Protein AF-A0A6A5V7U0-F1 (afdb_monomer_lite)

Secondary structure (DSSP, 8-state):
---SEEE---SS---SB-TTT--BTT-GGG-EEEESSTT--EEEHHHHHIIIII--STTTTB-TTT--B-SPPPP---TT--SPPPP-------------------------------------------------------S-------EETTEE-----

Organism: NCBI:txid1447943

pLDDT: mean 71.6, std 18.91, range [36.19, 96.06]

Sequence (161 aa):
MDAFSIPYTGPYPVEGKCLICMDELSNFDFGLLVARCTNGHVFHNLCLDKWVNCSAMDNANLCPHDRERLCDPRPRMHLGFLVPPPEPSDIDDEEEDEGSIMDADESDYEGFDADAEGEDEDLFSMDVDEEEEADCVPRCEAAGSIFFQYQLNGVDFLYPF

Structure (mmCIF, N/CA/C/O backbone):
data_AF-A0A6A5V7U0-F1
#
_entry.id   AF-A0A6A5V7U0-F1
#
loop_
_atom_site.group_PDB
_atom_site.id
_atom_site.type_symbol
_atom_site.label_atom_id
_atom_site.label_alt_id
_atom_site.label_comp_id
_atom_site.label_asym_id
_atom_site.label_entity_id
_atom_site.label_seq_id
_atom_site.pdbx_PDB_ins_code
_atom_site.Cartn_x
_atom_site.Cartn_y
_atom_site.Cartn_z
_atom_site.occupancy
_atom_site.B_iso_or_equiv
_atom_site.auth_seq_id
_atom_site.auth_comp_id
_atom_site.auth_asym_id
_atom_site.auth_atom_id
_atom_site.pdbx_PDB_model_num
ATOM 1 N N . MET A 1 1 ? -8.736 1.233 -16.038 1.00 49.91 1 MET A N 1
ATOM 2 C CA . MET A 1 1 ? -7.650 1.212 -15.042 1.00 49.91 1 MET A CA 1
ATOM 3 C C . MET A 1 1 ? -8.158 0.385 -13.886 1.00 49.91 1 MET A C 1
ATOM 5 O O . MET A 1 1 ? -9.097 0.819 -13.229 1.00 49.91 1 MET A O 1
ATOM 9 N N . ASP A 1 2 ? -7.639 -0.825 -13.713 1.00 53.88 2 ASP A N 1
ATOM 10 C CA . ASP A 1 2 ? -8.041 -1.676 -12.598 1.00 53.88 2 ASP A CA 1
ATOM 11 C C . ASP A 1 2 ? -7.560 -1.057 -11.286 1.00 53.88 2 ASP A C 1
ATOM 13 O O . ASP A 1 2 ? -6.377 -0.759 -11.114 1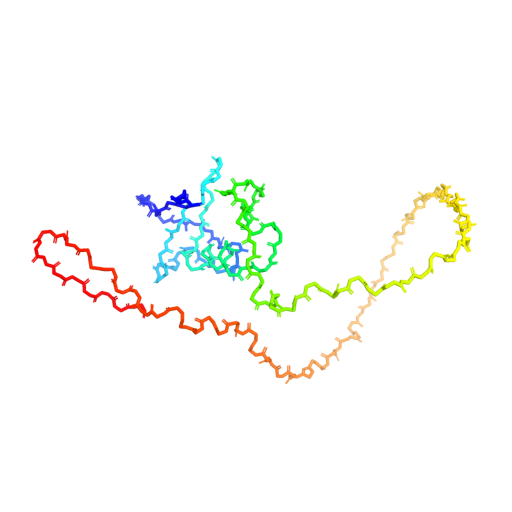.00 53.88 2 ASP A O 1
ATOM 17 N N . ALA A 1 3 ? -8.500 -0.799 -10.379 1.00 83.50 3 ALA A N 1
ATOM 18 C CA . ALA A 1 3 ? -8.177 -0.346 -9.036 1.00 83.50 3 ALA A CA 1
ATOM 19 C C . ALA A 1 3 ? -7.510 -1.510 -8.284 1.00 83.50 3 ALA A C 1
ATOM 21 O O . ALA A 1 3 ? -8.100 -2.581 -8.181 1.00 83.50 3 ALA A O 1
ATOM 22 N N . PHE A 1 4 ? -6.293 -1.318 -7.775 1.00 91.00 4 PHE A N 1
ATOM 23 C CA . PHE A 1 4 ? -5.542 -2.308 -6.979 1.00 91.00 4 PHE A CA 1
ATOM 24 C C . PHE A 1 4 ? -6.080 -2.447 -5.541 1.00 91.00 4 PHE A C 1
ATOM 26 O O . PHE A 1 4 ? -5.623 -3.284 -4.762 1.00 91.00 4 PHE A O 1
ATOM 33 N N . SER A 1 5 ? -7.060 -1.619 -5.182 1.00 94.44 5 SER A N 1
ATOM 34 C CA . SER A 1 5 ? -7.619 -1.507 -3.843 1.00 94.44 5 SER A CA 1
ATOM 35 C C . SER A 1 5 ? -9.099 -1.114 -3.872 1.00 94.44 5 SER A C 1
ATOM 37 O O . SER A 1 5 ? -9.647 -0.714 -4.905 1.00 94.44 5 SER A O 1
ATOM 39 N N . ILE A 1 6 ? -9.768 -1.276 -2.730 1.00 94.50 6 ILE A N 1
ATOM 40 C CA . ILE A 1 6 ? -11.163 -0.890 -2.494 1.00 94.50 6 ILE A CA 1
ATOM 41 C C . ILE A 1 6 ? -11.223 -0.142 -1.153 1.00 94.50 6 ILE A C 1
ATOM 43 O O . ILE A 1 6 ? -10.565 -0.577 -0.209 1.00 94.50 6 ILE A O 1
ATOM 47 N N . PRO A 1 7 ? -11.995 0.954 -1.020 1.00 93.31 7 PRO A N 1
ATOM 48 C CA . PRO A 1 7 ? -12.212 1.594 0.274 1.00 93.31 7 PRO A CA 1
ATOM 49 C C . PRO A 1 7 ? -12.755 0.606 1.307 1.00 93.31 7 PRO A C 1
ATOM 51 O O . PRO A 1 7 ? -13.713 -0.124 1.033 1.00 93.31 7 PRO A O 1
ATOM 54 N N . TYR A 1 8 ? -12.163 0.587 2.500 1.00 92.94 8 TYR A N 1
ATOM 55 C CA . TYR A 1 8 ? -12.687 -0.217 3.596 1.00 92.94 8 TYR A CA 1
ATOM 56 C C . TYR A 1 8 ? -14.020 0.376 4.071 1.00 92.94 8 TYR A C 1
ATOM 58 O O . TYR A 1 8 ? -14.094 1.533 4.474 1.00 92.94 8 TYR A O 1
ATOM 66 N N . THR A 1 9 ? -15.085 -0.423 4.006 1.00 89.69 9 THR A N 1
ATOM 67 C CA . THR A 1 9 ? -16.457 -0.033 4.390 1.00 89.69 9 THR A CA 1
ATOM 68 C C . THR A 1 9 ? -17.012 -0.906 5.518 1.00 89.69 9 THR A C 1
ATOM 70 O O . THR A 1 9 ? -18.222 -0.971 5.734 1.00 89.69 9 THR A O 1
ATOM 73 N N . GLY A 1 10 ? -16.133 -1.616 6.232 1.00 83.88 10 GLY A N 1
ATOM 74 C CA . GLY A 1 10 ? -16.535 -2.540 7.285 1.00 83.88 10 GLY A CA 1
ATOM 75 C C . GLY A 1 10 ? -17.111 -1.822 8.515 1.00 83.88 10 GLY A C 1
ATOM 76 O O . GLY A 1 10 ? -16.674 -0.721 8.845 1.00 83.88 10 GLY A O 1
ATOM 77 N N . PRO A 1 11 ? -18.073 -2.441 9.225 1.00 75.69 11 PRO A N 1
ATOM 78 C CA . PRO A 1 11 ? -18.712 -1.848 10.402 1.00 75.69 11 PRO A CA 1
ATOM 79 C C . PRO A 1 11 ? -17.851 -1.917 11.675 1.00 75.69 11 PRO A C 1
ATOM 81 O O . PRO A 1 11 ? -18.245 -1.359 12.698 1.00 75.69 11 PRO A O 1
ATOM 84 N N . TYR A 1 12 ? -16.710 -2.613 11.634 1.00 75.25 12 TYR A N 1
ATOM 85 C CA . TYR A 1 12 ? -15.844 -2.851 12.789 1.00 75.25 12 TYR A CA 1
ATOM 86 C C . TYR A 1 12 ? -14.505 -2.122 12.653 1.00 75.25 12 TYR A C 1
ATOM 88 O O . TYR A 1 12 ? -13.972 -2.052 11.535 1.00 75.25 12 TYR A O 1
ATOM 96 N N . PRO A 1 13 ? -13.951 -1.609 13.771 1.00 76.50 13 PRO A N 1
ATOM 97 C CA . PRO A 1 13 ? -12.601 -1.071 13.785 1.00 76.50 13 PRO A CA 1
ATOM 98 C C . PRO A 1 13 ? -11.628 -2.179 13.388 1.00 76.50 13 PRO A C 1
ATOM 100 O O . PRO A 1 13 ? -11.729 -3.311 13.860 1.00 76.50 13 PRO A O 1
ATOM 103 N N . VAL A 1 14 ? -10.717 -1.853 12.478 1.00 85.38 14 VAL A N 1
ATOM 104 C CA . VAL A 1 14 ? -9.678 -2.789 12.062 1.00 85.38 14 VAL A CA 1
ATOM 105 C C . VAL A 1 14 ? -8.606 -2.773 13.139 1.00 85.38 14 VAL A C 1
ATOM 107 O O . VAL A 1 14 ? -7.918 -1.771 13.324 1.00 85.38 14 VAL A O 1
ATOM 110 N N . GLU A 1 15 ? -8.496 -3.871 13.875 1.00 87.12 15 GLU A N 1
ATOM 111 C CA . GLU A 1 15 ? -7.411 -4.072 14.829 1.00 87.12 15 GLU A CA 1
ATOM 112 C C . GLU A 1 15 ? -6.157 -4.534 14.080 1.00 87.12 15 GLU A C 1
ATOM 114 O O . GLU A 1 15 ? -6.225 -5.391 13.198 1.00 87.12 15 GLU A O 1
ATOM 119 N N . GLY A 1 16 ? -5.004 -3.955 14.419 1.00 91.44 16 GLY A N 1
ATOM 120 C CA . GLY A 1 16 ? -3.720 -4.313 13.821 1.00 91.44 16 GLY A CA 1
ATOM 121 C C . GLY A 1 16 ? -2.866 -3.109 13.440 1.00 91.44 16 GLY A C 1
ATOM 122 O O . GLY A 1 16 ? -3.192 -1.957 13.738 1.00 91.44 16 GLY A O 1
ATOM 123 N N . LYS A 1 17 ? -1.748 -3.402 12.774 1.00 95.06 17 LYS A N 1
ATOM 124 C CA . LYS A 1 17 ? -0.774 -2.414 12.304 1.00 95.06 17 LYS A CA 1
ATOM 125 C C . LYS A 1 17 ? -0.640 -2.486 10.789 1.00 95.06 17 LYS A C 1
ATOM 127 O O . LYS A 1 17 ? -0.697 -3.565 10.203 1.00 95.06 17 LYS A O 1
ATOM 132 N N . CYS A 1 18 ? -0.448 -1.340 10.158 1.00 95.06 18 CYS A N 1
ATOM 133 C CA . CYS A 1 18 ? -0.133 -1.248 8.743 1.00 95.06 18 CYS A CA 1
ATOM 134 C C . CYS A 1 18 ? 1.296 -1.740 8.515 1.00 95.06 18 CYS A C 1
ATOM 136 O O . CYS A 1 18 ? 2.228 -1.169 9.062 1.00 95.06 18 CYS A O 1
ATOM 138 N N . LEU A 1 19 ? 1.506 -2.753 7.673 1.00 94.62 19 LEU A N 1
ATOM 139 C CA . LEU A 1 19 ? 2.856 -3.298 7.441 1.00 94.62 19 LEU A CA 1
ATOM 140 C C . LEU A 1 19 ? 3.795 -2.376 6.646 1.00 94.62 19 LEU A C 1
ATOM 142 O O . LEU A 1 19 ? 4.958 -2.714 6.455 1.00 94.62 19 LEU A O 1
ATOM 146 N N . ILE A 1 20 ? 3.294 -1.246 6.143 1.00 94.31 20 ILE A N 1
ATOM 147 C CA . ILE A 1 20 ? 4.086 -0.304 5.344 1.00 94.31 20 ILE A CA 1
ATOM 148 C C . ILE A 1 20 ? 4.718 0.763 6.247 1.00 94.31 20 ILE A C 1
ATOM 150 O O . ILE A 1 20 ? 5.911 1.011 6.136 1.00 94.31 20 ILE A O 1
ATOM 154 N N . CYS A 1 21 ? 3.937 1.387 7.137 1.00 95.00 21 CYS A N 1
ATOM 155 C CA . CYS A 1 21 ? 4.435 2.396 8.084 1.00 95.00 21 CYS A CA 1
ATOM 156 C C . CYS A 1 21 ? 4.621 1.874 9.517 1.00 95.00 21 CYS A C 1
ATOM 158 O O . CYS A 1 21 ? 5.170 2.581 10.347 1.00 95.00 21 CYS A O 1
ATOM 160 N N . MET A 1 22 ? 4.165 0.654 9.814 1.00 94.94 22 MET A N 1
ATOM 161 C CA . MET A 1 22 ? 4.160 0.029 11.146 1.00 94.94 22 MET A CA 1
ATOM 162 C C . MET A 1 22 ? 3.278 0.717 12.207 1.00 94.94 22 MET A C 1
ATOM 164 O O . MET A 1 22 ? 3.280 0.288 13.363 1.00 94.94 22 MET A O 1
ATOM 168 N N . ASP A 1 23 ? 2.455 1.695 11.815 1.00 94.69 23 ASP A N 1
ATOM 169 C CA . ASP A 1 23 ? 1.479 2.363 12.687 1.00 94.69 23 ASP A CA 1
ATOM 170 C C . ASP A 1 23 ? 0.143 1.621 12.790 1.00 94.69 23 ASP A C 1
ATOM 172 O O . ASP A 1 23 ? -0.201 0.772 11.964 1.00 94.69 23 ASP A O 1
ATOM 176 N N . GLU A 1 24 ? -0.651 1.968 13.803 1.00 94.00 24 GLU A N 1
ATOM 177 C CA . GLU A 1 24 ? -1.976 1.389 14.013 1.00 94.00 24 GLU A CA 1
ATOM 178 C C . GLU A 1 24 ? -2.965 1.735 12.887 1.00 94.00 24 GLU A C 1
ATOM 180 O O . GLU A 1 24 ? -3.089 2.878 12.436 1.00 94.00 24 GLU A O 1
ATOM 185 N N . LEU A 1 25 ? -3.745 0.734 12.471 1.00 92.31 25 LEU A N 1
ATOM 186 C CA . LEU A 1 25 ? -4.837 0.906 11.502 1.00 92.31 25 LEU A CA 1
ATOM 187 C C . LEU A 1 25 ? -6.042 1.653 12.097 1.00 92.31 25 LEU A C 1
ATOM 189 O O . LEU A 1 25 ? -6.910 2.108 11.358 1.00 92.31 25 LEU A O 1
ATOM 193 N N . SER A 1 26 ? -6.077 1.808 13.422 1.00 88.31 26 SER A N 1
ATOM 194 C CA . SER A 1 26 ? -7.055 2.612 14.161 1.00 88.31 26 SER A CA 1
ATOM 195 C C . SER A 1 26 ? -6.950 4.109 13.845 1.00 88.31 26 SER A C 1
ATOM 197 O O . SER A 1 26 ? -7.892 4.856 14.110 1.00 88.31 26 SER A O 1
ATOM 199 N N . ASN A 1 27 ? -5.828 4.561 13.276 1.00 82.81 27 ASN A N 1
ATOM 200 C CA . ASN A 1 27 ? -5.641 5.954 12.911 1.00 82.81 27 ASN A CA 1
ATOM 201 C C . ASN A 1 27 ? -6.422 6.284 11.623 1.00 82.81 27 ASN A C 1
ATOM 203 O O . ASN A 1 27 ? -5.973 6.028 10.503 1.00 82.81 27 ASN A O 1
ATOM 207 N N . PHE A 1 28 ? -7.636 6.816 11.801 1.00 67.38 28 PHE A N 1
ATOM 208 C CA . PHE A 1 28 ? -8.593 7.088 10.724 1.00 67.38 28 PHE A CA 1
ATOM 209 C C . PHE A 1 28 ? -8.259 8.319 9.874 1.00 67.38 28 PHE A C 1
ATOM 211 O O . PHE A 1 28 ? -8.913 8.512 8.846 1.00 67.38 28 PHE A O 1
ATOM 218 N N . ASP A 1 29 ? -7.259 9.121 10.251 1.00 77.25 29 ASP A N 1
ATOM 219 C CA . ASP A 1 29 ? -6.957 10.399 9.589 1.00 77.25 29 ASP A CA 1
ATOM 220 C C . ASP A 1 29 ? -6.641 10.234 8.094 1.00 77.25 29 ASP A C 1
ATOM 222 O O . ASP A 1 29 ? -6.925 11.116 7.286 1.00 77.25 29 ASP A O 1
ATOM 226 N N . PHE A 1 30 ? -6.126 9.068 7.698 1.00 74.81 30 PHE A N 1
ATOM 227 C CA . PHE A 1 30 ? -5.680 8.801 6.328 1.00 74.81 30 PHE A CA 1
ATOM 228 C C . PHE A 1 30 ? -6.641 7.927 5.514 1.00 74.81 30 PHE A C 1
ATOM 230 O O . PHE A 1 30 ? -6.394 7.682 4.333 1.00 74.81 30 PHE A O 1
ATOM 237 N N . GLY A 1 31 ? -7.736 7.450 6.116 1.00 89.75 31 GLY A N 1
ATOM 238 C CA . GLY A 1 31 ? -8.625 6.457 5.512 1.00 89.75 31 GLY A CA 1
ATOM 239 C C . GLY A 1 31 ? -7.961 5.087 5.299 1.00 89.75 31 GLY A C 1
ATOM 240 O O . GLY A 1 31 ? -6.741 4.949 5.192 1.00 89.75 31 GLY A O 1
ATOM 241 N N . LEU A 1 32 ? -8.784 4.040 5.220 1.00 93.69 32 LEU A N 1
ATOM 242 C CA . LEU A 1 32 ? -8.321 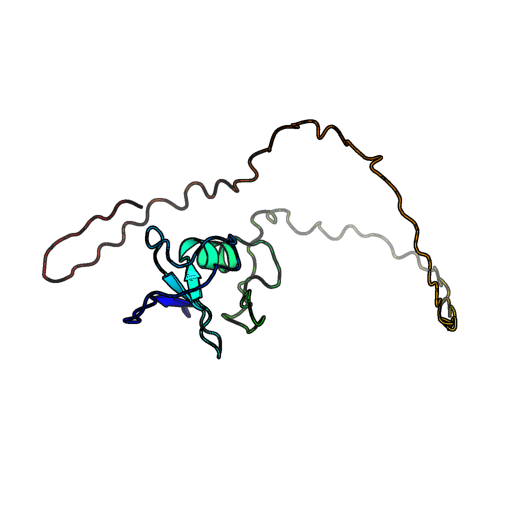2.660 5.064 1.00 93.69 32 LEU A CA 1
ATOM 243 C C . LEU A 1 32 ? -8.714 2.091 3.700 1.00 93.69 32 LEU A C 1
ATOM 245 O O . LEU A 1 32 ? -9.830 2.292 3.211 1.00 93.69 32 LEU A O 1
ATOM 249 N N . LEU A 1 33 ? -7.794 1.339 3.107 1.00 94.44 33 LEU A N 1
ATOM 250 C CA . LEU A 1 33 ? -7.987 0.603 1.867 1.00 94.44 33 LEU A CA 1
ATOM 251 C C . LEU A 1 33 ? -7.779 -0.890 2.103 1.00 94.44 33 LEU A C 1
ATOM 253 O O . LEU A 1 33 ? -6.886 -1.308 2.835 1.00 94.44 33 LEU A O 1
ATOM 257 N N . VAL A 1 34 ? -8.587 -1.688 1.418 1.00 95.31 34 VAL A N 1
ATOM 258 C CA . VAL A 1 34 ? -8.431 -3.134 1.299 1.00 95.31 34 VAL A CA 1
ATOM 259 C C . VAL A 1 34 ? -7.716 -3.417 -0.014 1.00 95.31 34 VAL A C 1
ATOM 261 O O . VAL A 1 34 ? -8.211 -3.053 -1.085 1.00 95.31 34 VAL A O 1
ATOM 264 N N . ALA A 1 35 ? -6.548 -4.044 0.054 1.00 95.62 35 ALA A N 1
ATOM 265 C CA . ALA A 1 35 ? -5.829 -4.506 -1.122 1.00 95.62 35 ALA A CA 1
ATOM 266 C C . ALA A 1 35 ? -6.633 -5.610 -1.826 1.00 95.62 35 ALA A C 1
ATOM 268 O O . ALA A 1 35 ? -7.227 -6.468 -1.172 1.00 95.62 35 ALA A O 1
ATOM 269 N N . ARG A 1 36 ? -6.652 -5.613 -3.165 1.00 94.50 36 ARG A N 1
ATOM 270 C CA . ARG A 1 36 ? -7.314 -6.666 -3.955 1.00 94.50 36 ARG A CA 1
ATOM 271 C C . ARG A 1 36 ? -6.479 -7.950 -4.034 1.00 94.50 36 ARG A C 1
ATOM 273 O O . ARG A 1 36 ? -6.143 -8.402 -5.121 1.00 94.50 36 ARG A O 1
ATOM 280 N N . CYS A 1 37 ? -6.147 -8.518 -2.883 1.00 94.81 37 CYS A N 1
ATOM 281 C CA . CYS A 1 37 ? -5.654 -9.889 -2.769 1.00 94.81 37 CYS A CA 1
ATOM 282 C C . CYS A 1 37 ? -6.774 -10.812 -2.263 1.00 94.81 37 CYS A C 1
ATOM 284 O O . CYS A 1 37 ? -7.808 -10.341 -1.781 1.00 94.81 37 CYS A O 1
ATOM 286 N N . THR A 1 38 ? -6.567 -12.124 -2.339 1.00 94.31 38 THR A N 1
ATOM 287 C CA . THR A 1 38 ? -7.530 -13.153 -1.916 1.00 94.31 38 THR A CA 1
ATOM 288 C C . THR A 1 38 ? -7.948 -12.977 -0.456 1.00 94.31 38 THR A C 1
ATOM 290 O O . THR A 1 38 ? -9.106 -13.201 -0.108 1.00 94.31 38 THR A O 1
ATOM 293 N N . ASN A 1 39 ? -7.013 -12.541 0.392 1.00 92.81 39 ASN A N 1
ATOM 294 C CA . ASN A 1 39 ? -7.226 -12.358 1.828 1.00 92.81 39 ASN A CA 1
ATOM 295 C C . ASN A 1 39 ? -7.782 -10.976 2.201 1.00 92.81 39 ASN A C 1
ATOM 297 O O . ASN A 1 39 ? -8.231 -10.790 3.328 1.00 92.81 39 ASN A O 1
ATOM 301 N N . GLY A 1 40 ? -7.757 -10.003 1.284 1.00 93.88 40 GLY A N 1
ATOM 302 C CA . GLY A 1 40 ? -8.234 -8.646 1.551 1.00 93.88 40 GLY A CA 1
ATOM 303 C C . GLY A 1 40 ? -7.470 -7.938 2.676 1.00 93.88 40 GLY A C 1
ATOM 304 O O . GLY A 1 40 ? -8.077 -7.462 3.634 1.00 93.88 40 GLY A O 1
ATOM 305 N N . HIS A 1 41 ? -6.142 -7.857 2.576 1.00 95.44 41 HIS A N 1
ATOM 306 C CA . HIS A 1 41 ? -5.317 -7.174 3.578 1.00 95.44 41 HIS A CA 1
ATOM 307 C C . HIS A 1 41 ? -5.580 -5.661 3.619 1.00 95.44 41 HIS A C 1
ATOM 309 O O . HIS A 1 41 ? -5.763 -5.022 2.580 1.00 95.44 41 HIS A O 1
ATOM 315 N N . VAL A 1 42 ? -5.580 -5.084 4.825 1.00 95.56 42 VAL A N 1
ATOM 316 C CA . VAL A 1 42 ? -5.937 -3.678 5.068 1.00 95.56 42 VAL A CA 1
ATOM 317 C C . VAL A 1 42 ? -4.693 -2.825 5.303 1.00 95.56 42 VAL A C 1
ATOM 319 O O . VAL A 1 42 ? -3.791 -3.217 6.039 1.00 95.56 42 VAL A O 1
ATOM 322 N N . PHE A 1 43 ? -4.674 -1.637 4.702 1.00 95.56 43 PHE A N 1
ATOM 323 C CA . PHE A 1 43 ? -3.594 -0.656 4.815 1.00 95.56 43 PHE A CA 1
ATOM 324 C C . PHE A 1 43 ? -4.164 0.765 4.865 1.00 95.56 43 PHE A C 1
ATOM 326 O O . PHE A 1 43 ? -5.295 1.005 4.431 1.00 95.56 43 PHE A O 1
ATOM 333 N N . HIS A 1 44 ? -3.373 1.734 5.328 1.00 95.50 44 HIS A N 1
ATOM 334 C CA . HIS A 1 44 ? -3.718 3.146 5.138 1.00 95.50 44 HIS A CA 1
ATOM 335 C C . HIS A 1 44 ? -3.702 3.501 3.651 1.00 95.50 44 HIS A C 1
ATOM 337 O O . HIS A 1 44 ? -2.869 2.995 2.890 1.00 95.50 44 HIS A O 1
ATOM 343 N N . ASN A 1 45 ? -4.599 4.400 3.246 1.00 93.38 45 ASN A N 1
ATOM 344 C CA . ASN A 1 45 ? -4.752 4.805 1.850 1.00 93.38 45 ASN A CA 1
ATOM 345 C C . ASN A 1 45 ? -3.423 5.271 1.238 1.00 93.38 45 ASN A C 1
ATOM 347 O O . ASN A 1 45 ? -2.960 4.710 0.246 1.00 93.38 45 ASN A O 1
ATOM 351 N N . LEU A 1 46 ? -2.762 6.216 1.911 1.00 92.56 46 LEU A N 1
ATOM 352 C CA . LEU A 1 46 ? -1.503 6.802 1.452 1.00 92.56 46 LEU A CA 1
ATOM 353 C C . LEU A 1 46 ? -0.359 5.796 1.405 1.00 92.56 46 LEU A C 1
ATOM 355 O O . LEU A 1 46 ? 0.489 5.870 0.520 1.00 92.56 46 LEU A O 1
ATOM 359 N N . CYS A 1 47 ? -0.321 4.858 2.349 1.00 95.00 47 CYS A N 1
ATOM 360 C CA . CYS A 1 47 ? 0.727 3.851 2.404 1.00 95.00 47 CYS A CA 1
ATOM 361 C C . CYS A 1 47 ? 0.645 2.911 1.202 1.00 95.00 47 CYS A C 1
ATOM 363 O O . CYS A 1 47 ? 1.645 2.705 0.517 1.00 95.00 47 CYS A O 1
ATOM 365 N N . LEU A 1 48 ? -0.546 2.376 0.918 1.00 93.56 48 LEU A N 1
ATOM 366 C CA . LEU A 1 48 ? -0.733 1.467 -0.210 1.00 93.56 48 LEU A CA 1
ATOM 367 C C . LEU A 1 48 ? -0.575 2.188 -1.554 1.00 93.56 48 LEU A C 1
ATOM 369 O O . LEU A 1 48 ? -0.004 1.626 -2.486 1.00 93.56 48 LEU A O 1
ATOM 373 N N . ASP A 1 49 ? -1.036 3.435 -1.654 1.00 91.62 49 ASP A N 1
ATOM 374 C CA . ASP A 1 49 ? -0.869 4.241 -2.863 1.00 91.62 49 ASP A CA 1
ATOM 375 C C . ASP A 1 49 ? 0.610 4.530 -3.158 1.00 91.62 49 ASP A C 1
ATOM 377 O O . ASP A 1 49 ? 1.083 4.249 -4.261 1.00 91.62 49 ASP A O 1
ATOM 381 N N . LYS A 1 50 ? 1.377 4.976 -2.153 1.00 91.81 50 LYS A N 1
ATOM 382 C CA . LYS A 1 50 ? 2.832 5.170 -2.279 1.00 91.81 50 LYS A CA 1
ATOM 383 C C . LYS A 1 50 ? 3.550 3.868 -2.615 1.00 91.81 50 LYS A C 1
ATOM 385 O O . LYS A 1 50 ? 4.454 3.875 -3.447 1.00 91.81 50 LYS A O 1
ATOM 390 N N . TRP A 1 51 ? 3.142 2.753 -2.014 1.00 93.25 51 TRP A N 1
ATOM 391 C CA . TRP A 1 51 ? 3.719 1.445 -2.312 1.00 93.25 51 TRP A CA 1
ATOM 392 C C . TRP A 1 51 ? 3.557 1.070 -3.785 1.00 93.25 51 TRP A C 1
ATOM 394 O O . TRP A 1 51 ? 4.535 0.703 -4.425 1.00 93.25 51 TRP A O 1
ATOM 404 N N . VAL A 1 52 ? 2.353 1.201 -4.346 1.00 91.31 52 VAL A N 1
ATOM 405 C CA . VAL A 1 52 ? 2.073 0.770 -5.725 1.00 91.31 52 VAL A CA 1
ATOM 406 C C . VAL A 1 52 ? 2.549 1.792 -6.763 1.00 91.31 52 VAL A C 1
ATOM 408 O O . VAL A 1 52 ? 3.041 1.403 -7.822 1.00 91.31 52 VAL A O 1
ATOM 411 N N . ASN A 1 53 ? 2.388 3.091 -6.495 1.00 87.25 53 ASN A N 1
ATOM 412 C CA . ASN A 1 53 ? 2.606 4.149 -7.487 1.00 87.25 53 ASN A CA 1
ATOM 413 C C . ASN A 1 53 ? 3.938 4.899 -7.325 1.00 87.25 53 ASN A C 1
ATOM 415 O O . ASN A 1 53 ? 4.438 5.428 -8.317 1.00 87.25 53 ASN A O 1
ATOM 419 N N . CYS A 1 54 ? 4.513 4.968 -6.120 1.00 86.81 54 CYS A N 1
ATOM 420 C CA . CYS A 1 54 ? 5.749 5.721 -5.857 1.00 86.81 54 CYS A CA 1
ATOM 421 C C . CYS A 1 54 ? 6.974 4.832 -5.617 1.00 86.81 54 CYS A C 1
ATOM 423 O O . CYS A 1 54 ? 8.098 5.326 -5.683 1.00 86.81 54 CYS A O 1
ATOM 425 N N . SER A 1 55 ? 6.789 3.541 -5.340 1.00 86.19 55 SER A N 1
ATOM 426 C CA . SER A 1 55 ? 7.912 2.633 -5.135 1.00 86.19 55 SER A CA 1
ATOM 427 C C . SER A 1 55 ? 8.647 2.358 -6.445 1.00 86.19 55 SER A C 1
ATOM 429 O O . SER A 1 55 ? 8.050 2.003 -7.462 1.00 86.19 55 SER A O 1
ATOM 431 N N . ALA A 1 56 ? 9.974 2.459 -6.398 1.00 82.44 56 ALA A N 1
ATOM 432 C CA . ALA A 1 56 ? 10.844 2.065 -7.496 1.00 82.44 56 ALA A CA 1
ATOM 433 C C . ALA A 1 56 ? 11.111 0.551 -7.526 1.00 82.44 56 ALA A C 1
ATOM 435 O O . ALA A 1 56 ? 11.953 0.119 -8.305 1.00 82.44 56 ALA A O 1
ATOM 436 N N . MET A 1 57 ? 10.433 -0.255 -6.701 1.00 86.50 57 MET A N 1
ATOM 437 C CA . MET A 1 57 ? 10.686 -1.693 -6.596 1.00 86.50 57 MET A CA 1
ATOM 438 C C . MET A 1 57 ? 9.922 -2.524 -7.634 1.00 86.50 57 MET A C 1
ATOM 440 O O . MET A 1 57 ? 8.791 -2.217 -8.007 1.00 86.50 57 MET A O 1
ATOM 444 N N . ASP A 1 58 ? 10.526 -3.636 -8.056 1.00 85.75 58 ASP A N 1
ATOM 445 C CA . ASP A 1 58 ? 9.968 -4.572 -9.045 1.00 85.75 58 ASP A CA 1
ATOM 446 C C . ASP A 1 58 ? 8.707 -5.290 -8.563 1.00 85.75 58 ASP A C 1
ATOM 448 O O . ASP A 1 58 ? 7.887 -5.728 -9.365 1.00 85.75 58 ASP A O 1
ATOM 452 N N . ASN A 1 59 ? 8.548 -5.389 -7.248 1.00 90.75 59 ASN A N 1
ATOM 453 C CA . ASN A 1 59 ? 7.456 -6.065 -6.563 1.00 90.75 59 ASN A CA 1
ATOM 454 C C . ASN A 1 59 ? 6.401 -5.095 -6.002 1.00 90.75 59 ASN A C 1
ATOM 456 O O . ASN A 1 59 ? 5.550 -5.511 -5.219 1.00 90.75 59 ASN A O 1
ATOM 460 N N . ALA A 1 60 ? 6.420 -3.821 -6.408 1.00 91.81 60 ALA A N 1
ATOM 461 C CA . ALA A 1 60 ? 5.445 -2.812 -5.981 1.00 91.81 60 ALA A CA 1
ATOM 462 C C . ALA A 1 60 ? 3.990 -3.175 -6.348 1.00 91.81 60 ALA A C 1
ATOM 464 O O . ALA A 1 60 ? 3.039 -2.710 -5.726 1.00 91.81 60 ALA A O 1
ATOM 465 N N . ASN A 1 61 ? 3.800 -4.045 -7.342 1.00 92.88 61 ASN A N 1
ATOM 466 C CA . ASN A 1 61 ? 2.496 -4.562 -7.753 1.00 92.88 61 ASN A CA 1
ATOM 467 C C . ASN A 1 61 ? 2.034 -5.789 -6.940 1.00 92.88 61 ASN A C 1
ATOM 469 O O . ASN A 1 61 ? 1.009 -6.389 -7.280 1.00 92.88 61 ASN A O 1
ATOM 473 N N . LEU A 1 62 ? 2.791 -6.192 -5.916 1.00 95.50 62 LEU A N 1
ATOM 474 C CA . LEU A 1 62 ? 2.462 -7.288 -5.009 1.00 95.50 62 LEU A CA 1
ATOM 475 C C . LEU A 1 62 ? 1.995 -6.746 -3.653 1.00 95.50 62 LEU A C 1
ATOM 477 O O . LEU A 1 62 ? 2.431 -5.686 -3.199 1.00 95.50 62 LEU A O 1
ATOM 481 N N . CYS A 1 63 ? 1.123 -7.498 -2.990 1.00 96.06 63 CYS A N 1
ATOM 482 C CA . CYS A 1 63 ? 0.668 -7.196 -1.643 1.00 96.06 63 CYS A CA 1
ATOM 483 C C . CYS A 1 63 ? 1.838 -7.294 -0.647 1.00 96.06 63 CYS A C 1
ATOM 485 O O . CYS A 1 63 ? 2.536 -8.310 -0.637 1.00 96.06 63 CYS A O 1
ATOM 487 N N . PRO A 1 64 ? 2.026 -6.310 0.252 1.00 94.88 64 PRO A N 1
ATOM 488 C CA . PRO A 1 64 ? 3.075 -6.376 1.272 1.00 94.88 64 PRO A CA 1
ATOM 489 C C . PRO A 1 64 ? 2.963 -7.575 2.228 1.00 94.88 64 PRO A C 1
ATOM 491 O O . PRO A 1 64 ? 3.961 -7.975 2.820 1.00 94.88 64 PRO A O 1
ATOM 494 N N . HIS A 1 65 ? 1.765 -8.144 2.392 1.00 95.00 65 HIS A N 1
ATOM 495 C CA . HIS A 1 65 ? 1.487 -9.147 3.421 1.00 95.00 65 HIS A CA 1
ATOM 496 C C . HIS A 1 65 ? 1.617 -10.595 2.920 1.00 95.00 65 HIS A C 1
ATOM 498 O O . HIS A 1 65 ? 2.185 -11.435 3.612 1.00 95.00 65 HIS A O 1
ATOM 504 N N . ASP A 1 66 ? 1.095 -10.900 1.729 1.00 95.88 66 ASP A N 1
ATOM 505 C CA . ASP A 1 66 ? 1.078 -12.255 1.147 1.00 95.88 66 ASP A CA 1
ATOM 506 C C . ASP A 1 66 ? 1.771 -12.340 -0.222 1.00 95.88 66 ASP A C 1
ATOM 508 O O . ASP A 1 66 ? 1.857 -13.419 -0.807 1.00 95.88 66 ASP A O 1
ATOM 512 N N . ARG A 1 67 ? 2.309 -11.218 -0.723 1.00 95.56 67 ARG A N 1
ATOM 513 C CA . ARG A 1 67 ? 2.963 -11.094 -2.036 1.00 95.56 67 ARG A CA 1
ATOM 514 C C . ARG A 1 67 ? 2.067 -11.483 -3.212 1.00 95.56 67 ARG A C 1
ATOM 516 O O . ARG A 1 67 ? 2.567 -11.720 -4.312 1.00 95.56 67 ARG A O 1
ATOM 523 N N . GLU A 1 68 ? 0.752 -11.503 -3.020 1.00 96.06 68 GLU A N 1
ATOM 524 C CA . GLU A 1 68 ? -0.188 -11.734 -4.107 1.00 96.06 68 GLU A CA 1
ATOM 525 C C . GLU A 1 68 ? -0.222 -10.533 -5.060 1.00 96.06 68 GLU A C 1
ATOM 527 O O . GLU A 1 68 ? -0.099 -9.380 -4.642 1.00 96.06 68 GLU A O 1
ATOM 532 N N . ARG A 1 69 ?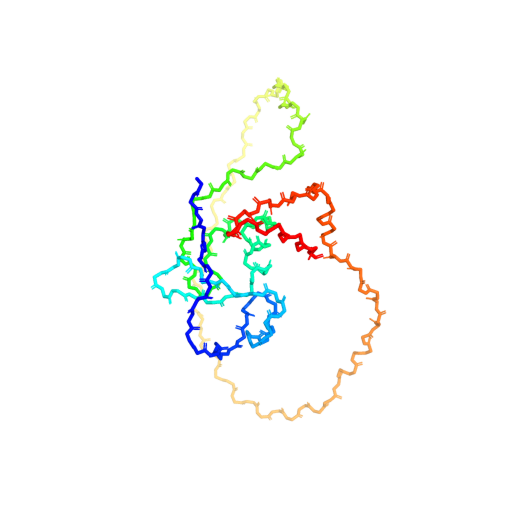 -0.387 -10.785 -6.362 1.00 94.75 69 ARG A N 1
ATOM 533 C CA . ARG A 1 69 ? -0.443 -9.726 -7.374 1.00 94.75 69 ARG A CA 1
ATOM 534 C C . ARG A 1 69 ? -1.715 -8.885 -7.212 1.00 94.75 69 ARG A C 1
ATOM 536 O O . ARG A 1 69 ? -2.814 -9.391 -7.391 1.00 94.75 69 ARG A O 1
ATOM 543 N N . LEU A 1 70 ? -1.546 -7.582 -6.982 1.00 93.50 70 LEU A N 1
ATOM 544 C CA . LEU A 1 70 ? -2.641 -6.609 -6.866 1.00 93.50 70 LEU A CA 1
ATOM 545 C C . LEU A 1 70 ? -3.053 -6.011 -8.214 1.00 93.50 70 LEU A C 1
ATOM 547 O O . LEU A 1 70 ? -4.223 -5.705 -8.440 1.00 93.50 70 LEU A O 1
ATOM 551 N N . CYS A 1 71 ? -2.083 -5.799 -9.103 1.00 90.62 71 CYS A N 1
ATOM 552 C CA . CYS A 1 71 ? -2.317 -5.283 -10.445 1.00 90.62 71 CYS A CA 1
ATOM 553 C C . CYS A 1 71 ? -1.246 -5.761 -11.426 1.00 90.62 71 CYS A C 1
ATOM 555 O O . CYS A 1 71 ? -0.193 -6.287 -11.039 1.00 90.62 71 CYS A O 1
ATOM 557 N N . ASP A 1 72 ? -1.504 -5.546 -12.712 1.00 88.69 72 ASP A N 1
ATOM 558 C CA . ASP A 1 72 ? -0.492 -5.771 -13.731 1.00 88.69 72 ASP A CA 1
ATOM 559 C C . ASP A 1 72 ? 0.680 -4.789 -13.559 1.00 88.69 72 ASP A C 1
ATOM 561 O O . ASP A 1 72 ? 0.445 -3.601 -13.299 1.00 88.69 72 ASP A O 1
ATOM 565 N N . PRO A 1 73 ? 1.939 -5.264 -13.674 1.00 81.94 73 PRO A N 1
ATOM 566 C CA . PRO A 1 73 ? 3.122 -4.429 -13.657 1.00 81.94 73 PRO A CA 1
ATOM 567 C C . PRO A 1 73 ? 2.959 -3.320 -14.678 1.00 81.94 73 PRO A C 1
ATOM 569 O O . PRO A 1 73 ? 2.800 -3.566 -15.876 1.00 81.94 73 PRO A O 1
ATOM 572 N N . ARG A 1 74 ? 2.988 -2.084 -14.194 1.00 76.75 74 ARG A N 1
ATOM 573 C CA . ARG A 1 74 ? 3.032 -0.936 -15.086 1.00 76.75 74 ARG A CA 1
ATOM 574 C C . ARG A 1 74 ? 4.473 -0.775 -15.562 1.00 76.75 74 ARG A C 1
ATOM 576 O O . ARG A 1 74 ? 5.388 -0.923 -14.749 1.00 76.75 74 ARG A O 1
ATOM 583 N N . PRO A 1 75 ? 4.698 -0.466 -16.850 1.00 72.38 75 PRO A N 1
ATOM 584 C CA . PRO A 1 75 ? 6.027 -0.100 -17.304 1.00 72.38 75 PRO A CA 1
ATOM 585 C C . PRO A 1 75 ? 6.479 1.115 -16.491 1.00 72.38 75 PRO A C 1
ATOM 587 O O . PRO A 1 75 ? 5.832 2.165 -16.513 1.00 72.38 75 PRO A O 1
ATOM 590 N N . ARG A 1 76 ? 7.560 0.952 -15.723 1.00 68.25 76 ARG A N 1
ATOM 591 C CA . ARG A 1 76 ? 8.169 2.052 -14.980 1.00 68.25 76 ARG A CA 1
ATOM 592 C C . ARG A 1 76 ? 8.732 3.026 -16.002 1.00 68.25 76 ARG A C 1
ATOM 594 O O . ARG A 1 76 ? 9.707 2.729 -16.687 1.00 68.25 76 ARG A O 1
ATOM 601 N N . MET A 1 77 ? 8.088 4.182 -16.131 1.00 60.03 77 MET A N 1
ATOM 602 C CA . MET A 1 77 ? 8.645 5.284 -16.902 1.00 60.03 77 MET A CA 1
ATOM 603 C C . MET A 1 77 ? 9.757 5.904 -16.063 1.00 60.03 77 MET A C 1
ATOM 605 O O . MET A 1 77 ? 9.532 6.854 -15.319 1.00 60.03 77 MET A O 1
ATOM 609 N N . HIS A 1 78 ? 10.961 5.337 -16.144 1.00 60.03 78 HIS A N 1
ATOM 610 C CA . HIS A 1 78 ? 12.146 6.052 -15.701 1.00 60.03 78 HIS A CA 1
ATOM 611 C C . HIS A 1 78 ? 12.233 7.320 -16.555 1.00 60.03 78 HIS A C 1
ATOM 613 O O . HIS A 1 78 ? 12.550 7.246 -17.741 1.00 60.03 78 HIS A O 1
ATOM 619 N N . LEU A 1 79 ? 11.968 8.490 -15.965 1.00 62.25 79 LEU A N 1
ATOM 620 C CA . LEU A 1 79 ? 12.110 9.790 -16.640 1.00 62.25 79 LEU A CA 1
ATOM 621 C C . LEU A 1 79 ? 13.560 10.085 -17.106 1.00 62.25 79 LEU A C 1
ATOM 623 O O . LEU A 1 79 ? 13.827 11.157 -17.636 1.00 62.25 79 LEU A O 1
ATOM 627 N N . GLY A 1 80 ? 14.495 9.146 -16.925 1.00 58.84 80 GLY A N 1
ATOM 628 C CA . GLY A 1 80 ? 15.917 9.287 -17.228 1.00 58.84 80 GLY A CA 1
ATOM 629 C C . GLY A 1 80 ? 16.373 8.870 -18.631 1.00 58.84 80 GLY A C 1
ATOM 630 O O . GLY A 1 80 ? 17.539 9.083 -18.938 1.00 58.84 80 GLY A O 1
ATOM 631 N N . PHE A 1 81 ? 15.525 8.314 -19.505 1.00 52.66 81 PHE A N 1
ATOM 632 C CA . PHE A 1 81 ? 15.955 7.890 -20.852 1.00 52.66 81 PHE A CA 1
ATOM 633 C C . PHE A 1 81 ? 15.400 8.781 -21.974 1.00 52.66 81 PHE A C 1
ATOM 635 O O . PHE A 1 81 ? 14.670 8.349 -22.858 1.00 52.66 81 PHE A O 1
ATOM 642 N N . LEU A 1 82 ? 15.811 10.051 -21.958 1.00 54.34 82 LEU A N 1
ATOM 643 C CA . LEU A 1 82 ? 16.088 10.787 -23.200 1.00 54.34 82 LEU A CA 1
ATOM 644 C C . LEU A 1 82 ? 17.589 10.761 -23.522 1.00 54.34 82 LEU A C 1
ATOM 646 O O . LEU A 1 82 ? 18.094 11.658 -24.191 1.00 54.34 82 LEU A O 1
ATOM 650 N N . VAL A 1 83 ? 18.318 9.749 -23.048 1.00 57.38 83 VAL A N 1
ATOM 651 C CA . VAL A 1 83 ? 19.586 9.401 -23.681 1.00 57.38 83 VAL A CA 1
ATOM 652 C C . VAL A 1 83 ? 19.189 8.569 -24.899 1.00 57.38 83 VAL A C 1
ATOM 654 O O . VAL A 1 83 ? 18.702 7.450 -24.707 1.00 57.38 83 VAL A O 1
ATOM 657 N N . PRO A 1 84 ? 19.266 9.107 -26.134 1.00 65.12 84 PRO A N 1
ATOM 658 C CA . PRO A 1 84 ? 19.111 8.273 -27.316 1.00 65.12 84 PRO A CA 1
ATOM 659 C C . PRO A 1 84 ? 20.054 7.074 -27.162 1.00 65.12 84 PRO A C 1
ATOM 661 O O . PRO A 1 84 ? 21.146 7.257 -26.614 1.00 65.12 84 PRO A O 1
ATOM 664 N N . PRO A 1 85 ? 19.635 5.858 -27.565 1.00 64.56 85 PRO A N 1
ATOM 665 C CA . PRO A 1 85 ? 20.519 4.699 -27.521 1.00 64.56 85 PRO A CA 1
ATOM 666 C C . PRO A 1 85 ? 21.868 5.124 -28.114 1.00 64.56 85 PRO A C 1
ATOM 668 O O . PRO A 1 85 ? 21.843 5.784 -29.159 1.00 64.56 85 PRO A O 1
ATOM 671 N N . PRO A 1 86 ? 23.006 4.861 -27.438 1.00 64.00 86 PRO A N 1
ATOM 672 C CA . PRO A 1 86 ? 24.302 5.166 -28.024 1.00 64.00 86 PRO A CA 1
ATOM 673 C C . PRO A 1 86 ? 24.291 4.549 -29.417 1.00 64.00 86 PRO A C 1
ATOM 675 O O . PRO A 1 86 ? 23.970 3.365 -29.560 1.00 64.00 86 PRO A O 1
ATOM 678 N N . GLU A 1 87 ? 24.501 5.381 -30.441 1.00 69.12 87 GLU A N 1
ATOM 679 C CA . GLU A 1 87 ? 24.619 4.868 -31.800 1.00 69.12 87 GLU A CA 1
ATOM 680 C C . GLU A 1 87 ? 25.644 3.735 -31.757 1.00 69.12 87 GLU A C 1
ATOM 682 O O . GLU A 1 87 ? 26.630 3.879 -31.025 1.00 69.12 87 GLU A O 1
ATOM 687 N N . PRO A 1 88 ? 25.386 2.600 -32.433 1.00 64.31 88 PRO A N 1
ATOM 688 C CA . PRO A 1 88 ? 26.300 1.470 -32.428 1.00 64.31 88 PRO A CA 1
ATOM 689 C C . PRO A 1 88 ? 27.654 1.970 -32.925 1.00 64.31 88 PRO A C 1
ATOM 691 O O . PRO A 1 88 ? 27.862 2.148 -34.120 1.00 64.31 88 PRO A O 1
ATOM 694 N N . SER A 1 89 ? 28.550 2.283 -31.992 1.00 62.53 89 SER A N 1
ATOM 695 C CA . SER A 1 89 ? 29.949 2.483 -32.294 1.00 62.53 89 SER A CA 1
ATOM 696 C C . SER A 1 89 ? 30.446 1.106 -32.668 1.00 62.53 89 SER A C 1
ATOM 698 O O . SER A 1 89 ? 30.384 0.207 -31.827 1.00 62.53 89 SER A O 1
ATOM 700 N N . ASP A 1 90 ? 30.850 0.957 -33.924 1.00 61.34 90 ASP A N 1
ATOM 701 C CA . ASP A 1 90 ? 31.545 -0.202 -34.464 1.00 61.34 90 ASP A CA 1
ATOM 702 C C . ASP A 1 90 ? 32.718 -0.547 -33.527 1.00 61.34 90 ASP A C 1
ATOM 704 O O . ASP A 1 90 ? 33.798 0.035 -33.604 1.00 61.34 90 ASP A O 1
ATOM 708 N N . ILE A 1 91 ? 32.461 -1.406 -32.542 1.00 65.56 91 ILE A N 1
ATOM 709 C CA . ILE A 1 91 ? 33.482 -2.043 -31.725 1.00 65.56 91 ILE A CA 1
ATOM 710 C C . ILE A 1 91 ? 33.697 -3.366 -32.429 1.00 65.56 91 ILE A C 1
ATOM 712 O O . ILE A 1 91 ? 32.845 -4.251 -32.369 1.00 65.56 91 ILE A O 1
ATOM 716 N N . ASP A 1 92 ? 34.787 -3.410 -33.187 1.00 58.66 92 ASP A N 1
ATOM 717 C CA . ASP A 1 92 ? 35.275 -4.607 -33.844 1.00 58.66 92 ASP A CA 1
ATOM 718 C C . ASP A 1 92 ? 35.370 -5.744 -32.816 1.00 58.66 92 ASP A C 1
ATOM 720 O O . ASP A 1 92 ? 35.996 -5.603 -31.762 1.00 58.66 92 ASP A O 1
ATOM 724 N N . ASP A 1 93 ? 34.695 -6.847 -33.141 1.00 64.81 93 ASP A N 1
ATOM 725 C CA . ASP A 1 93 ? 34.831 -8.150 -32.505 1.00 64.81 93 ASP A CA 1
ATOM 726 C C . ASP A 1 93 ? 36.320 -8.530 -32.427 1.00 64.81 93 ASP A C 1
ATOM 728 O O . ASP A 1 93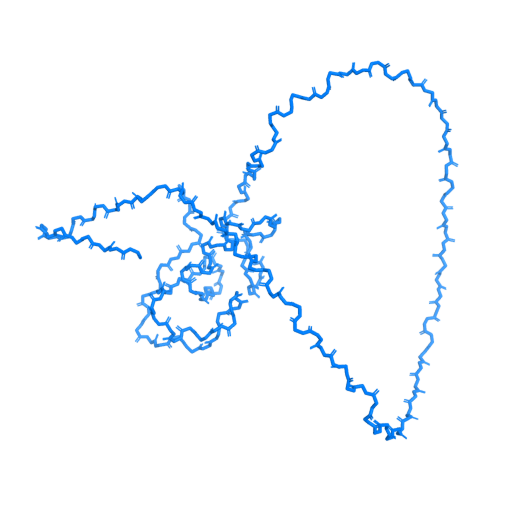 ? 36.935 -8.871 -33.440 1.00 64.81 93 ASP A O 1
ATOM 732 N N . GLU A 1 94 ? 36.892 -8.522 -31.222 1.00 70.94 94 GLU A N 1
ATOM 733 C CA . GLU A 1 94 ? 38.043 -9.364 -30.910 1.00 70.94 94 GLU A CA 1
ATOM 734 C C . GLU A 1 94 ? 37.616 -10.406 -29.875 1.00 70.94 94 GLU A C 1
ATOM 736 O O . GLU A 1 94 ? 37.150 -10.097 -28.776 1.00 70.94 94 GLU A O 1
ATOM 741 N N . GLU A 1 95 ? 37.698 -11.652 -30.332 1.00 68.50 95 GLU A N 1
ATOM 742 C CA . GLU A 1 95 ? 37.330 -12.877 -29.647 1.00 68.50 95 GLU A CA 1
ATOM 743 C C . GLU A 1 95 ? 38.232 -13.194 -28.437 1.00 68.50 95 GLU A C 1
ATOM 745 O O . GLU A 1 95 ? 39.317 -12.643 -28.271 1.00 68.50 95 GLU A O 1
ATOM 750 N N . GLU A 1 96 ? 37.779 -14.204 -27.685 1.00 64.44 96 GLU A N 1
ATOM 751 C CA . GLU A 1 96 ? 38.548 -15.068 -26.775 1.00 64.44 96 GLU A CA 1
ATOM 752 C C . GLU A 1 96 ? 38.715 -14.578 -25.324 1.00 64.44 96 GLU A C 1
ATOM 754 O O . GLU A 1 96 ? 39.685 -13.917 -24.969 1.00 64.44 96 GLU A O 1
ATOM 759 N N . ASP A 1 97 ? 37.828 -15.050 -24.435 1.00 58.78 97 ASP A N 1
ATOM 760 C CA . ASP A 1 97 ? 38.314 -15.608 -23.165 1.00 58.78 97 ASP A CA 1
ATOM 761 C C . ASP A 1 97 ? 37.392 -16.723 -22.647 1.00 58.78 97 ASP A C 1
ATOM 763 O O . ASP A 1 97 ? 36.276 -16.519 -22.159 1.00 58.78 97 ASP A O 1
ATOM 767 N N . GLU A 1 98 ? 37.885 -17.943 -22.798 1.00 66.38 98 GLU A N 1
ATOM 768 C CA . GLU A 1 98 ? 37.348 -19.192 -22.277 1.00 66.38 98 GLU A CA 1
ATOM 769 C C . GLU A 1 98 ? 37.634 -19.303 -20.767 1.00 66.38 98 GLU A C 1
ATOM 771 O O . GLU A 1 98 ? 38.471 -20.072 -20.299 1.00 66.38 98 GLU A O 1
ATOM 776 N N . GLY A 1 99 ? 36.907 -18.512 -19.977 1.00 58.53 99 GLY A N 1
ATOM 777 C CA . GLY A 1 99 ? 36.990 -18.509 -18.516 1.00 58.53 99 GLY A CA 1
ATOM 778 C C . GLY A 1 99 ? 36.283 -19.706 -17.869 1.00 58.53 99 GLY A C 1
ATOM 779 O O . GLY A 1 99 ? 35.068 -19.710 -17.693 1.00 58.53 99 GLY A O 1
ATOM 780 N N . SER A 1 100 ? 37.082 -20.707 -17.504 1.00 59.47 100 SER A N 1
ATOM 781 C CA . SER A 1 100 ? 36.802 -21.937 -16.745 1.00 59.47 100 SER A CA 1
ATOM 782 C C . SER A 1 100 ? 35.606 -21.942 -15.772 1.00 59.47 100 SER A C 1
ATOM 784 O O . SER A 1 100 ? 35.534 -21.143 -14.837 1.00 59.47 100 SER A O 1
ATOM 786 N N . ILE A 1 101 ? 34.768 -22.976 -15.909 1.00 68.25 101 ILE A N 1
ATOM 787 C CA . ILE A 1 101 ? 33.839 -23.474 -14.885 1.00 68.25 101 ILE A CA 1
ATOM 788 C C . ILE A 1 101 ? 34.646 -23.863 -13.631 1.00 68.25 101 ILE A C 1
ATOM 790 O O . ILE A 1 101 ? 35.611 -24.622 -13.719 1.00 68.25 101 ILE A O 1
ATOM 794 N N . MET A 1 102 ? 34.291 -23.312 -12.471 1.00 70.50 102 MET A N 1
ATOM 795 C CA . MET A 1 102 ? 34.821 -23.762 -11.184 1.00 70.50 102 MET A CA 1
ATOM 796 C C . MET A 1 102 ? 33.748 -24.610 -10.507 1.00 70.50 102 MET A C 1
ATOM 798 O O . MET A 1 102 ? 32.809 -24.079 -9.918 1.00 70.50 102 MET A O 1
ATOM 802 N N . ASP A 1 103 ? 33.887 -25.928 -10.623 1.00 64.75 103 ASP A N 1
ATOM 803 C CA . ASP A 1 103 ? 33.195 -26.886 -9.766 1.00 64.75 103 ASP A CA 1
ATOM 804 C C . ASP A 1 103 ? 33.809 -26.777 -8.357 1.00 64.75 103 ASP A C 1
ATOM 806 O O . ASP A 1 103 ? 34.880 -27.321 -8.091 1.00 64.75 103 ASP A O 1
ATOM 810 N N . ALA A 1 104 ? 33.170 -26.008 -7.475 1.00 67.56 104 ALA A N 1
ATOM 811 C CA . ALA A 1 104 ? 33.498 -25.930 -6.051 1.00 67.56 104 ALA A CA 1
ATOM 812 C C . ALA A 1 104 ? 32.268 -26.422 -5.277 1.00 67.56 104 ALA A C 1
ATOM 814 O O . ALA A 1 104 ? 31.239 -25.753 -5.239 1.00 67.56 104 ALA A O 1
ATOM 815 N N . ASP A 1 105 ? 32.246 -27.712 -4.956 1.00 65.00 105 ASP A N 1
ATOM 816 C CA . ASP A 1 105 ? 32.728 -28.281 -3.687 1.00 65.00 105 ASP A CA 1
ATOM 817 C C . ASP A 1 105 ? 31.567 -28.366 -2.688 1.00 65.00 105 ASP A C 1
ATOM 819 O O . ASP A 1 105 ? 31.139 -27.386 -2.081 1.00 65.00 105 ASP A O 1
ATOM 823 N N . GLU A 1 106 ? 31.018 -29.578 -2.593 1.00 65.31 106 GLU A N 1
ATOM 824 C CA . GLU A 1 106 ? 30.112 -29.994 -1.531 1.00 65.31 106 GLU A CA 1
ATOM 825 C C . GLU A 1 106 ? 30.931 -30.099 -0.240 1.00 65.31 106 GLU A C 1
ATOM 827 O O . GLU A 1 106 ? 31.564 -31.121 0.020 1.00 65.31 106 GLU A O 1
ATOM 832 N N . SER A 1 107 ? 30.947 -29.036 0.563 1.00 67.06 107 SER A N 1
ATOM 833 C CA . SER A 1 107 ? 31.441 -29.132 1.934 1.00 67.06 107 SER A CA 1
ATOM 834 C C . SER A 1 107 ? 30.292 -29.492 2.870 1.00 67.06 107 SER A C 1
ATOM 836 O O . SER A 1 107 ? 29.357 -28.721 3.098 1.00 67.06 107 SER A O 1
ATOM 838 N N . ASP A 1 108 ? 30.387 -30.712 3.393 1.00 59.69 108 ASP A N 1
ATOM 839 C CA . ASP A 1 108 ? 29.609 -31.250 4.499 1.00 59.69 108 ASP A CA 1
ATOM 840 C C . ASP A 1 108 ? 29.639 -30.282 5.693 1.00 59.69 108 ASP A C 1
ATOM 842 O O . ASP A 1 108 ? 30.648 -30.123 6.386 1.00 59.69 108 ASP A O 1
ATOM 846 N N . TYR A 1 109 ? 28.509 -29.616 5.930 1.00 63.09 109 TYR A N 1
ATOM 847 C CA . TYR A 1 109 ? 28.279 -28.812 7.124 1.00 63.09 109 TYR A CA 1
ATOM 848 C C . TYR A 1 109 ? 28.019 -29.758 8.301 1.00 63.09 109 TYR A C 1
ATOM 850 O O . TYR A 1 109 ? 26.878 -30.117 8.602 1.00 63.09 109 TYR A O 1
ATOM 858 N N . GLU A 1 110 ? 29.095 -30.214 8.937 1.00 67.62 110 GLU A N 1
ATOM 859 C CA . GLU A 1 110 ? 29.009 -30.961 10.187 1.00 67.62 110 GLU A CA 1
ATOM 860 C C . GLU A 1 110 ? 28.627 -30.019 11.338 1.00 67.62 110 GLU A C 1
ATOM 862 O O . GLU A 1 110 ? 29.157 -28.915 11.485 1.00 67.62 110 GLU A O 1
ATOM 867 N N . GLY A 1 111 ? 27.651 -30.471 12.125 1.00 62.09 111 GLY A N 1
ATOM 868 C CA . GLY A 1 111 ? 27.008 -29.727 13.197 1.00 62.09 111 GLY A CA 1
ATOM 869 C C . GLY A 1 111 ? 27.978 -29.189 14.244 1.00 62.09 111 GLY A C 1
ATOM 870 O O . GLY A 1 111 ? 28.876 -29.884 14.720 1.00 62.09 111 GLY A O 1
ATOM 871 N N . PHE A 1 112 ? 27.738 -27.941 14.636 1.00 58.22 112 PHE A N 1
ATOM 872 C CA . PHE A 1 112 ? 28.402 -27.312 15.764 1.00 58.22 112 PHE A CA 1
ATOM 873 C C . PHE A 1 112 ? 27.413 -27.233 16.930 1.00 58.22 112 PHE A C 1
ATOM 875 O O . PHE A 1 112 ? 26.685 -26.254 17.086 1.00 58.22 112 PHE A O 1
ATOM 882 N N . ASP A 1 113 ? 27.371 -28.300 17.726 1.00 67.00 113 ASP A N 1
ATOM 883 C CA . ASP A 1 113 ? 26.790 -28.267 19.064 1.00 67.00 113 ASP A CA 1
ATOM 884 C C . ASP A 1 113 ? 27.772 -27.517 19.974 1.00 67.00 113 ASP A C 1
ATOM 886 O O . ASP A 1 113 ? 28.856 -28.016 20.286 1.00 67.00 113 ASP A O 1
ATOM 890 N N . ALA A 1 114 ? 27.417 -26.298 20.374 1.00 65.69 114 ALA A N 1
ATOM 891 C CA . ALA A 1 114 ? 28.160 -25.546 21.375 1.00 65.69 114 ALA A CA 1
ATOM 892 C C . ALA A 1 114 ? 27.204 -25.016 22.443 1.00 65.69 114 ALA A C 1
ATOM 894 O O . ALA A 1 114 ? 26.647 -23.925 22.332 1.00 65.69 114 ALA A O 1
ATOM 895 N N . ASP A 1 115 ? 27.065 -25.813 23.501 1.00 67.88 115 ASP A N 1
ATOM 896 C CA . ASP A 1 115 ? 26.698 -25.339 24.827 1.00 67.88 115 ASP A CA 1
ATOM 897 C C . ASP A 1 115 ? 27.819 -24.411 25.325 1.00 67.88 115 ASP A C 1
ATOM 899 O O . ASP A 1 115 ? 28.899 -24.862 25.716 1.00 67.88 115 ASP A O 1
ATOM 903 N N . ALA A 1 116 ? 27.592 -23.101 25.277 1.00 63.03 116 ALA A N 1
ATOM 904 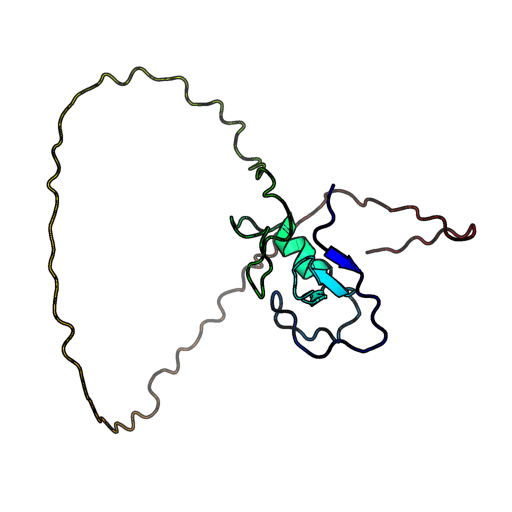C CA . ALA A 1 116 ? 28.490 -22.114 25.862 1.00 63.03 116 ALA A CA 1
ATOM 905 C C . ALA A 1 116 ? 27.663 -21.087 26.633 1.00 63.03 116 ALA A C 1
ATOM 907 O O . ALA A 1 116 ? 27.141 -20.122 26.081 1.00 63.03 116 ALA A O 1
ATOM 908 N N . GLU A 1 117 ? 27.544 -21.329 27.934 1.00 72.00 117 GLU A N 1
ATOM 909 C CA . GLU A 1 117 ? 27.024 -20.361 28.889 1.00 72.00 117 GLU A CA 1
ATOM 910 C C . GLU A 1 117 ? 28.152 -19.363 29.166 1.00 72.00 117 GLU A C 1
ATOM 912 O O . GLU A 1 117 ? 29.092 -19.642 29.911 1.00 72.00 117 GLU A O 1
ATOM 917 N N . GLY A 1 118 ? 28.105 -18.239 28.453 1.00 57.03 118 GLY A N 1
ATOM 918 C CA . GLY A 1 118 ? 29.002 -17.106 28.616 1.00 57.03 118 GLY A CA 1
ATOM 919 C C . GLY A 1 118 ? 28.186 -15.887 29.006 1.00 57.03 118 GLY A C 1
ATOM 920 O O . GLY A 1 118 ? 27.424 -15.370 28.199 1.00 57.03 118 GLY A O 1
ATOM 921 N N . GLU A 1 119 ? 28.331 -15.468 30.256 1.00 64.81 119 GLU A N 1
ATOM 922 C CA . GLU A 1 119 ? 27.897 -14.163 30.738 1.00 64.81 119 GLU A CA 1
ATOM 923 C C . GLU A 1 119 ? 28.912 -13.135 30.210 1.00 64.81 119 GLU A C 1
ATOM 925 O O . GLU A 1 119 ? 30.025 -13.048 30.728 1.00 64.81 119 GLU A O 1
ATOM 930 N N . ASP A 1 120 ? 28.581 -12.408 29.139 1.00 62.12 120 ASP A N 1
ATOM 931 C CA . ASP A 1 120 ? 29.339 -11.240 28.695 1.00 62.12 120 ASP A CA 1
ATOM 932 C C . ASP A 1 120 ? 28.539 -9.957 28.936 1.00 62.12 120 ASP A C 1
ATOM 934 O O . ASP A 1 120 ? 27.669 -9.511 28.194 1.00 62.12 120 ASP A O 1
ATOM 938 N N . GLU A 1 121 ? 28.864 -9.379 30.079 1.00 62.59 121 GLU A N 1
ATOM 939 C CA . GLU A 1 121 ? 28.472 -8.059 30.524 1.00 62.59 121 GLU A CA 1
ATOM 940 C C . GLU A 1 121 ? 29.056 -6.950 29.618 1.00 62.59 121 GLU A C 1
ATOM 942 O O . GLU A 1 121 ? 30.265 -6.739 29.531 1.00 62.59 121 GLU A O 1
ATOM 947 N N . ASP A 1 122 ? 28.138 -6.252 28.940 1.00 60.84 122 ASP A N 1
ATOM 948 C CA . ASP A 1 122 ? 28.136 -4.819 28.617 1.00 60.84 122 ASP A CA 1
ATOM 949 C C . ASP A 1 122 ? 29.438 -4.189 28.078 1.00 60.84 122 ASP A C 1
ATOM 951 O O . ASP A 1 122 ? 30.143 -3.472 28.792 1.00 60.84 122 ASP A O 1
ATOM 955 N N . LEU A 1 123 ? 29.718 -4.332 26.773 1.00 60.75 123 LEU A N 1
ATOM 956 C CA . LEU A 1 123 ? 30.859 -3.642 26.137 1.00 60.75 123 LEU A CA 1
ATOM 957 C C . LEU A 1 123 ? 30.603 -2.921 24.804 1.00 60.75 123 LEU A C 1
ATOM 959 O O . LEU A 1 123 ? 31.554 -2.606 24.091 1.00 60.75 123 LEU A O 1
ATOM 963 N N . PHE A 1 124 ? 29.364 -2.527 24.501 1.00 50.09 124 PHE A N 1
ATOM 964 C CA . PHE A 1 124 ? 29.116 -1.597 23.390 1.00 50.09 124 PHE A CA 1
ATOM 965 C C . PHE A 1 124 ? 28.115 -0.503 23.765 1.00 50.09 124 PHE A C 1
ATOM 967 O O . PHE A 1 124 ? 26.973 -0.494 23.319 1.00 50.09 124 PHE A O 1
ATOM 974 N N . SER A 1 125 ? 28.573 0.481 24.543 1.00 60.28 125 SER A N 1
ATOM 975 C CA . SER A 1 125 ? 28.027 1.838 24.412 1.00 60.28 125 SER A CA 1
ATOM 976 C C . SER A 1 125 ? 28.591 2.423 23.118 1.00 60.28 125 SER A C 1
ATOM 978 O O . SER A 1 125 ? 29.610 3.105 23.127 1.00 60.28 125 SER A O 1
ATOM 980 N N . MET A 1 126 ? 27.995 2.054 21.982 1.00 57.09 126 MET A N 1
ATOM 981 C CA . MET A 1 126 ? 28.162 2.835 20.764 1.00 57.09 126 MET A CA 1
ATOM 982 C C . MET A 1 126 ? 27.435 4.150 21.016 1.00 57.09 126 MET A C 1
ATOM 984 O O . MET A 1 126 ? 26.205 4.184 21.021 1.00 57.09 126 MET A O 1
ATOM 988 N N . ASP A 1 127 ? 28.199 5.204 21.292 1.00 61.31 127 ASP A N 1
ATOM 989 C CA . ASP A 1 127 ? 27.735 6.572 21.122 1.00 61.31 127 ASP A CA 1
ATOM 990 C C . ASP A 1 127 ? 27.318 6.697 19.654 1.00 61.31 127 ASP A C 1
ATOM 992 O O . ASP A 1 127 ? 28.146 6.816 18.753 1.00 61.31 127 ASP A O 1
ATOM 996 N N . VAL A 1 128 ? 26.020 6.516 19.410 1.00 66.69 128 VAL A N 1
ATOM 997 C CA . VAL A 1 128 ? 25.398 6.797 18.125 1.00 66.69 128 VAL A CA 1
ATOM 998 C C . VAL A 1 128 ? 25.483 8.303 17.980 1.00 66.69 128 VAL A C 1
ATOM 1000 O O . VAL A 1 128 ? 24.700 9.037 18.583 1.00 66.69 128 VAL A O 1
ATOM 1003 N N . ASP A 1 129 ? 26.491 8.751 17.238 1.00 54.66 129 ASP A N 1
ATOM 1004 C CA . ASP A 1 129 ? 26.522 10.101 16.715 1.00 54.66 129 ASP A CA 1
ATOM 1005 C C . ASP A 1 129 ? 25.191 10.330 15.992 1.00 54.66 129 ASP A C 1
ATOM 1007 O O . ASP A 1 129 ? 24.812 9.598 15.074 1.00 54.66 129 ASP A O 1
ATOM 1011 N N . GLU A 1 130 ? 24.452 11.314 16.493 1.00 66.69 130 GLU A N 1
ATOM 1012 C CA . GLU A 1 130 ? 23.194 11.834 15.970 1.00 66.69 130 GLU A CA 1
ATOM 1013 C C . GLU A 1 130 ? 23.488 12.546 14.633 1.00 66.69 130 GLU A C 1
ATOM 1015 O O . GLU A 1 130 ? 23.353 13.761 14.496 1.00 66.69 130 GLU A O 1
ATOM 1020 N N . GLU A 1 131 ? 23.998 11.798 13.650 1.00 58.97 131 GLU A N 1
ATOM 1021 C CA . GLU A 1 131 ? 24.158 12.253 12.277 1.00 58.97 131 GLU A CA 1
ATOM 1022 C C . GLU A 1 131 ? 22.773 12.285 11.639 1.00 58.97 131 GLU A C 1
ATOM 1024 O O . GLU A 1 131 ? 22.248 11.281 11.164 1.00 58.97 131 GLU A O 1
ATOM 1029 N N . GLU A 1 132 ? 22.184 13.478 11.714 1.00 60.69 132 GLU A N 1
ATOM 1030 C CA . GLU A 1 132 ? 21.434 14.118 10.638 1.00 60.69 132 GLU A CA 1
ATOM 1031 C C . GLU A 1 132 ? 20.616 13.123 9.803 1.00 60.69 132 GLU A C 1
ATOM 1033 O O . GLU A 1 132 ? 21.067 12.634 8.765 1.00 60.69 132 GLU A O 1
ATOM 1038 N N . GLU A 1 133 ? 19.383 12.846 10.248 1.00 53.41 133 GLU A N 1
ATOM 1039 C CA . GLU A 1 133 ? 18.370 12.252 9.381 1.00 53.41 133 GLU A CA 1
ATOM 1040 C C . GLU A 1 133 ? 18.190 13.172 8.171 1.00 53.41 133 GLU A C 1
ATOM 1042 O O . GLU A 1 133 ? 17.426 14.138 8.178 1.00 53.41 133 GLU A O 1
ATOM 1047 N N . ALA A 1 134 ? 18.939 12.883 7.111 1.00 51.16 134 ALA A N 1
ATOM 1048 C CA . ALA A 1 134 ? 18.653 13.390 5.795 1.00 51.16 134 ALA A CA 1
ATOM 1049 C C . ALA A 1 134 ? 17.284 12.825 5.429 1.00 51.16 134 ALA A C 1
ATOM 1051 O O . ALA A 1 134 ? 17.166 11.657 5.051 1.00 51.16 134 ALA A O 1
ATOM 1052 N N . ASP A 1 135 ? 16.267 13.674 5.584 1.00 40.31 135 ASP A N 1
ATOM 1053 C CA . ASP A 1 135 ? 14.916 13.546 5.062 1.00 40.31 135 ASP A CA 1
ATOM 1054 C C . ASP A 1 135 ? 14.961 13.016 3.619 1.00 40.31 135 ASP A C 1
ATOM 1056 O O . ASP A 1 135 ? 14.867 13.751 2.633 1.00 40.31 135 ASP A O 1
ATOM 1060 N N . CYS A 1 136 ? 15.029 11.696 3.469 1.00 39.44 136 CYS A N 1
ATOM 1061 C CA . CYS A 1 136 ? 14.596 11.001 2.272 1.00 39.44 136 CYS A CA 1
ATOM 1062 C C . CYS A 1 136 ? 13.070 10.941 2.305 1.00 39.44 136 CYS A C 1
ATOM 1064 O O . CYS A 1 136 ? 12.463 9.881 2.176 1.00 39.44 136 CYS A O 1
ATOM 1066 N N . VAL A 1 137 ? 12.429 12.099 2.467 1.00 42.53 137 VAL A N 1
ATOM 1067 C CA . VAL A 1 137 ? 11.083 12.284 1.962 1.00 42.53 137 VAL A CA 1
ATOM 1068 C C . VAL A 1 137 ? 11.290 12.454 0.462 1.00 42.53 137 VAL A C 1
ATOM 1070 O O . VAL A 1 137 ? 11.766 13.514 0.044 1.00 42.53 137 VAL A O 1
ATOM 1073 N N . PRO A 1 138 ? 10.975 11.459 -0.394 1.00 45.59 138 PRO A N 1
ATOM 1074 C CA . PRO A 1 138 ? 10.725 11.773 -1.783 1.00 45.59 138 PRO A CA 1
ATOM 1075 C C . PRO A 1 138 ? 9.611 12.808 -1.752 1.00 45.59 138 PRO A C 1
ATOM 1077 O O . PRO A 1 138 ? 8.448 12.524 -1.453 1.00 45.59 138 PRO A O 1
ATOM 1080 N N . ARG A 1 139 ? 10.020 14.054 -1.967 1.00 41.66 139 ARG A N 1
ATOM 1081 C CA . ARG A 1 139 ? 9.161 15.192 -2.189 1.00 41.66 139 ARG A CA 1
ATOM 1082 C C . ARG A 1 139 ? 8.468 14.882 -3.507 1.00 41.66 139 ARG A C 1
ATOM 1084 O O . ARG A 1 139 ? 8.925 15.279 -4.573 1.00 41.66 139 ARG A O 1
ATOM 1091 N N . CYS A 1 140 ? 7.386 14.104 -3.426 1.00 44.50 140 CYS A N 1
ATOM 1092 C CA . CYS A 1 14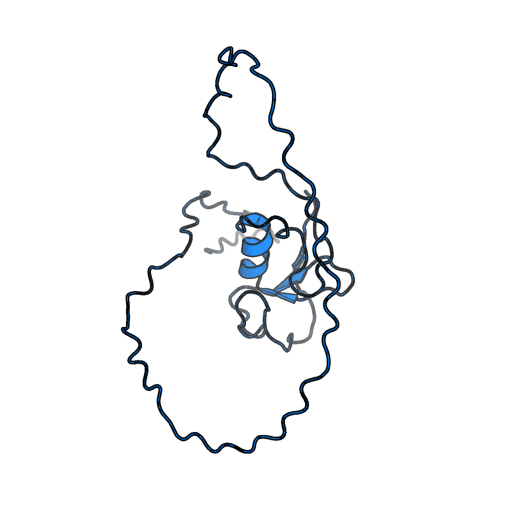0 ? 6.381 13.937 -4.467 1.00 44.50 140 CYS A CA 1
ATOM 1093 C C . CYS A 1 140 ? 5.659 15.280 -4.625 1.00 44.50 140 CYS A C 1
ATOM 1095 O O . CYS A 1 140 ? 4.455 15.394 -4.410 1.00 44.50 140 CYS A O 1
ATOM 1097 N N . GLU A 1 141 ? 6.407 16.343 -4.893 1.00 42.25 141 GLU A N 1
ATOM 1098 C CA . GLU A 1 141 ? 5.832 17.633 -5.171 1.00 42.25 141 GLU A CA 1
ATOM 1099 C C . GLU A 1 141 ? 5.277 17.618 -6.583 1.00 42.25 141 GLU A C 1
ATOM 1101 O O . GLU A 1 141 ? 5.986 17.442 -7.572 1.00 42.25 141 GLU A O 1
ATOM 1106 N N . ALA A 1 142 ? 3.977 17.886 -6.621 1.00 43.97 142 ALA A N 1
ATOM 1107 C CA . ALA A 1 142 ? 3.290 18.502 -7.736 1.00 43.97 142 ALA A CA 1
ATOM 1108 C C . ALA A 1 142 ? 3.156 17.652 -9.009 1.00 43.97 142 ALA A C 1
ATOM 1110 O O . ALA A 1 142 ? 3.462 18.098 -10.113 1.00 43.97 142 ALA A O 1
ATOM 1111 N N . ALA A 1 143 ? 2.477 16.509 -8.893 1.00 44.41 143 ALA A N 1
ATOM 1112 C CA . ALA A 1 143 ? 1.366 16.306 -9.822 1.00 44.41 143 ALA A CA 1
ATOM 1113 C C . ALA A 1 143 ? 0.213 17.174 -9.292 1.00 44.41 143 ALA A C 1
ATOM 1115 O O . ALA A 1 143 ? -0.322 16.900 -8.221 1.00 44.41 143 ALA A O 1
ATOM 1116 N N . GLY A 1 144 ? -0.041 18.303 -9.962 1.00 41.56 144 GLY A N 1
ATOM 1117 C CA . GLY A 1 144 ? -0.886 19.400 -9.480 1.00 41.56 144 GLY A CA 1
ATOM 1118 C C . GLY A 1 144 ? -2.218 18.957 -8.879 1.00 41.56 144 GLY A C 1
ATOM 1119 O O . GLY A 1 144 ? -2.782 17.962 -9.314 1.00 41.56 144 GLY A O 1
ATOM 1120 N N . SER A 1 145 ? -2.712 19.718 -7.895 1.00 42.47 145 SER A N 1
ATOM 1121 C CA . SER A 1 145 ? -4.013 19.532 -7.243 1.00 42.47 145 SER A CA 1
ATOM 1122 C C . SER A 1 145 ? -5.105 19.151 -8.243 1.00 42.47 145 SER A C 1
ATOM 1124 O O . SER A 1 145 ? -5.703 20.006 -8.898 1.00 42.47 145 SER A O 1
ATOM 1126 N N . ILE A 1 146 ? -5.375 17.853 -8.355 1.00 43.25 146 ILE A N 1
ATOM 1127 C CA . ILE A 1 146 ? -6.536 17.347 -9.071 1.00 43.25 146 ILE A CA 1
ATOM 1128 C C . ILE A 1 146 ? -7.682 17.440 -8.072 1.00 43.25 146 ILE A C 1
ATOM 1130 O O . ILE A 1 146 ? -7.877 16.560 -7.238 1.00 43.25 146 ILE A O 1
ATOM 1134 N N . PHE A 1 147 ? -8.422 18.545 -8.118 1.00 40.94 147 PHE A N 1
ATOM 1135 C CA . PHE A 1 147 ? -9.690 18.643 -7.410 1.00 40.94 147 PHE A CA 1
ATOM 1136 C C . PHE A 1 147 ? -10.667 17.664 -8.061 1.00 40.94 147 PHE A C 1
ATOM 1138 O O . PHE A 1 147 ? -11.052 17.836 -9.218 1.00 40.94 147 PHE A O 1
ATOM 1145 N N . PHE A 1 148 ? -11.072 16.626 -7.332 1.00 41.06 148 PHE A N 1
ATOM 1146 C CA . PHE A 1 148 ? -12.189 15.794 -7.755 1.00 41.06 148 PHE A CA 1
ATOM 1147 C C . PHE A 1 148 ? -13.489 16.494 -7.373 1.00 41.06 148 PHE A C 1
ATOM 1149 O O . PHE A 1 148 ? -13.860 16.558 -6.203 1.00 41.06 148 PHE A O 1
ATOM 1156 N N . GLN A 1 149 ? -14.193 17.021 -8.370 1.00 40.00 149 GLN A N 1
ATOM 1157 C CA . GLN A 1 149 ? -15.534 17.548 -8.175 1.00 40.00 149 GLN A CA 1
ATOM 1158 C C . GLN A 1 149 ? -16.522 16.373 -8.171 1.00 40.00 149 GLN A C 1
ATOM 1160 O O . GLN A 1 149 ? -16.910 15.869 -9.223 1.00 40.00 149 GLN A O 1
ATOM 1165 N N . TYR A 1 150 ? -16.899 15.896 -6.984 1.00 42.66 150 TYR A N 1
ATOM 1166 C CA . TYR A 1 150 ? -17.987 14.929 -6.823 1.00 42.66 150 TYR A CA 1
ATOM 1167 C C . TYR A 1 150 ? -19.286 15.667 -6.490 1.00 42.66 150 TYR A C 1
ATOM 1169 O O . TYR A 1 150 ? -19.392 16.311 -5.450 1.00 42.66 150 TYR A O 1
ATOM 1177 N N . GLN A 1 151 ? -20.298 15.545 -7.355 1.00 36.19 151 GLN A N 1
ATOM 1178 C CA . GLN A 1 151 ? -21.661 15.978 -7.044 1.00 36.19 151 GLN A CA 1
ATOM 1179 C C . GLN A 1 151 ? -22.416 14.845 -6.346 1.00 36.19 151 GLN A C 1
ATOM 1181 O O . GLN A 1 151 ? -22.837 13.880 -6.983 1.00 36.19 151 GLN A O 1
ATOM 1186 N N . LEU A 1 152 ? -22.640 14.985 -5.040 1.00 44.34 152 LEU A N 1
ATOM 1187 C CA . LEU A 1 152 ? -23.637 14.206 -4.307 1.00 44.34 152 LEU A CA 1
ATOM 1188 C C . LEU A 1 152 ? -24.748 15.161 -3.859 1.00 44.34 152 LEU A C 1
ATOM 1190 O O . LEU A 1 152 ? -24.513 16.085 -3.088 1.00 44.34 152 LEU A O 1
ATOM 1194 N N . ASN A 1 153 ? -25.965 14.953 -4.368 1.00 48.72 153 ASN A N 1
ATOM 1195 C CA . ASN A 1 153 ? -27.171 15.707 -3.991 1.00 48.72 153 ASN A CA 1
ATOM 1196 C C . ASN A 1 153 ? -27.080 17.244 -4.145 1.00 48.72 153 ASN A C 1
ATOM 1198 O O . ASN A 1 153 ? -27.743 17.974 -3.412 1.00 48.72 153 ASN A O 1
ATOM 1202 N N . GLY A 1 154 ? -26.294 17.744 -5.106 1.00 49.16 154 GLY A N 1
ATOM 1203 C CA . GLY A 1 154 ? -26.243 19.175 -5.441 1.00 49.16 154 GLY A CA 1
ATOM 1204 C C . GLY A 1 154 ? -25.475 20.055 -4.450 1.00 49.16 154 GLY A C 1
ATOM 1205 O O . GLY A 1 154 ? -25.674 21.267 -4.449 1.00 49.16 154 GLY A O 1
ATOM 1206 N N . VAL A 1 155 ? -24.614 19.465 -3.617 1.00 39.91 155 VAL A N 1
ATOM 1207 C CA . VAL A 1 155 ? -23.745 20.203 -2.694 1.00 39.91 155 VAL A CA 1
ATOM 1208 C C . VAL A 1 155 ? -22.290 19.929 -3.072 1.00 39.91 155 VAL A C 1
ATOM 1210 O O . VAL A 1 155 ? -21.855 18.778 -3.056 1.00 39.91 155 VAL A O 1
ATOM 1213 N N . ASP A 1 156 ? -21.552 20.974 -3.453 1.00 44.25 156 ASP A N 1
ATOM 1214 C CA . ASP A 1 156 ? -20.122 20.882 -3.757 1.00 44.25 156 ASP A CA 1
ATOM 1215 C C . ASP A 1 156 ? -19.323 20.791 -2.450 1.00 44.25 156 ASP A C 1
ATOM 1217 O O . ASP A 1 156 ? -19.314 21.725 -1.645 1.00 44.25 156 ASP A O 1
ATOM 1221 N N . PHE A 1 157 ? -18.631 19.671 -2.246 1.00 45.62 157 PHE A N 1
ATOM 1222 C CA . PHE A 1 157 ? -17.678 19.510 -1.153 1.00 45.62 157 PHE A CA 1
ATOM 1223 C C . PHE A 1 157 ? -16.256 19.577 -1.705 1.00 45.62 157 PHE A C 1
ATOM 1225 O O . PHE A 1 157 ? -15.795 18.663 -2.387 1.00 45.62 157 PHE A O 1
ATOM 1232 N N . LEU A 1 158 ? -15.563 20.675 -1.402 1.00 44.72 158 LEU A N 1
ATOM 1233 C CA . LEU A 1 158 ? -14.129 20.816 -1.634 1.00 44.72 158 LEU A CA 1
ATOM 1234 C C . LEU A 1 158 ? -13.404 20.334 -0.381 1.00 44.72 158 LEU A C 1
ATOM 1236 O O . LEU A 1 158 ? -13.335 21.059 0.610 1.00 44.72 158 LEU A O 1
ATOM 1240 N N . TYR A 1 159 ? -12.893 19.107 -0.422 1.00 40.81 159 TYR A N 1
ATOM 1241 C CA . TYR A 1 159 ? -11.977 18.627 0.604 1.00 40.81 159 TYR A CA 1
ATOM 1242 C C . TYR A 1 159 ? -10.547 19.005 0.207 1.00 40.81 159 TYR A C 1
ATOM 1244 O O . TYR A 1 159 ? -10.077 18.549 -0.839 1.00 40.81 159 TYR A O 1
ATOM 1252 N N . PRO A 1 160 ? -9.863 19.861 0.986 1.00 43.75 160 PRO A N 1
ATOM 1253 C CA . PRO A 1 160 ? -8.420 19.974 0.884 1.00 43.75 160 PRO A CA 1
ATOM 1254 C C . PRO A 1 160 ? -7.790 18.681 1.412 1.00 43.75 160 PRO A C 1
ATOM 1256 O O . PRO A 1 160 ? -8.298 18.085 2.363 1.00 43.75 160 PRO A O 1
ATOM 1259 N N . PHE A 1 161 ? -6.726 18.254 0.741 1.00 48.41 161 PHE A N 1
ATOM 1260 C CA . PHE A 1 161 ? -5.878 17.143 1.155 1.00 48.41 161 PHE A CA 1
ATOM 1261 C C . PHE A 1 161 ? -4.938 17.588 2.278 1.00 48.41 161 PHE A C 1
ATOM 1263 O O . PHE A 1 161 ? -4.469 18.749 2.199 1.00 48.41 161 PHE A O 1
#

InterPro domains:
  IPR001841 Zinc finger, RING-type [PS50089] (18-67)
  IPR013083 Zinc finger, RING/FYVE/PHD-type [G3DSA:3.30.40.10] (14-151)

Radius of gyration: 26.06 Å; chains: 1; bounding box: 66×52×65 Å

Foldseek 3Di:
DDDQWDFDPDPDQDADAAPQVRHGSNPPPQGKIFGPDPVRDIHRPVRLCCLQPVDPDPLSQADPPPRHGSDDDDPPPPVPPPPDDPDPDPPDDDDDDPDDDDPDDPDPPDDDDDPDPDDDPDDDPPPPDPPDPPPPPPCPPDPPDPFDFDDDPNDTDGDDD